Protein AF-A0A7V3RWT6-F1 (afdb_monomer_lite)

Radius of gyration: 14.68 Å; chains: 1; bounding box: 28×31×38 Å

Foldseek 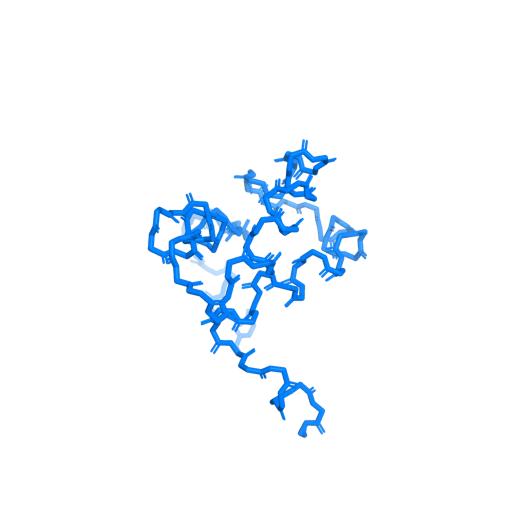3Di:
DVVVPPPPPDDDFDALQVLLCVLPDCVQCVDPVRNVLSVVLPVVCVVVVVNHDTDPDCVSCVVCVVSVVSSCCVPDPPVPPPD

Structure (mmCIF, N/CA/C/O backbone):
data_AF-A0A7V3RWT6-F1
#
_entry.id   AF-A0A7V3RWT6-F1
#
loop_
_atom_site.group_PDB
_atom_site.id
_atom_site.type_symbol
_atom_site.label_atom_id
_atom_site.label_alt_id
_atom_site.label_comp_id
_atom_site.label_asym_id
_atom_site.label_entity_id
_atom_site.label_seq_id
_atom_site.pdbx_PDB_ins_code
_atom_site.Cartn_x
_atom_site.Cartn_y
_atom_site.Cartn_z
_atom_site.occupancy
_atom_site.B_iso_or_equiv
_atom_site.auth_seq_id
_atom_site.auth_comp_id
_atom_site.auth_asym_id
_atom_site.auth_atom_id
_atom_site.pdbx_PDB_model_num
ATOM 1 N N . MET A 1 1 ? -1.207 -20.376 11.718 1.00 52.88 1 MET A N 1
ATOM 2 C CA . MET A 1 1 ? -0.876 -18.935 11.831 1.00 52.88 1 MET A CA 1
ATOM 3 C C . MET A 1 1 ? -2.051 -18.134 12.401 1.00 52.88 1 MET A C 1
ATOM 5 O O . MET A 1 1 ? -1.813 -17.067 12.945 1.00 52.88 1 MET A O 1
ATOM 9 N N . GLU A 1 2 ? -3.287 -18.652 12.350 1.00 54.84 2 GLU A N 1
ATOM 10 C CA . GLU A 1 2 ? -4.493 -17.983 12.876 1.00 54.84 2 GLU A CA 1
ATOM 11 C C . GLU A 1 2 ? -4.523 -17.755 14.399 1.00 54.84 2 GLU A C 1
ATOM 13 O O . GLU A 1 2 ? -5.154 -16.799 14.837 1.00 54.84 2 GLU A O 1
ATOM 18 N N . ASP A 1 3 ? -3.814 -18.548 15.211 1.00 57.88 3 ASP A N 1
ATOM 19 C CA . ASP A 1 3 ? -3.820 -18.372 16.677 1.00 57.88 3 ASP A CA 1
ATOM 20 C C . ASP A 1 3 ? -2.960 -17.203 17.187 1.00 57.88 3 ASP A C 1
ATOM 22 O O . ASP A 1 3 ? -3.220 -16.666 18.257 1.00 57.88 3 ASP A O 1
ATOM 26 N N . LEU A 1 4 ? -1.963 -16.744 16.423 1.00 59.06 4 LEU A N 1
ATOM 27 C CA . LEU A 1 4 ? -1.019 -15.715 16.888 1.00 59.06 4 LEU A CA 1
ATOM 28 C C . LEU A 1 4 ? -1.645 -14.321 17.021 1.00 59.06 4 LEU A C 1
ATOM 30 O O . LEU A 1 4 ? -1.184 -13.524 17.829 1.00 59.06 4 LEU A O 1
ATOM 34 N N . PHE A 1 5 ? -2.682 -14.022 16.240 1.00 60.69 5 PHE A N 1
ATOM 35 C CA . PHE A 1 5 ? -3.326 -12.705 16.237 1.00 60.69 5 PHE A CA 1
ATOM 36 C C . PHE A 1 5 ? -4.545 -12.620 17.163 1.00 60.69 5 PHE A C 1
ATOM 38 O O . PHE A 1 5 ? -5.071 -11.528 17.363 1.00 60.69 5 PHE A O 1
ATOM 45 N N . LYS A 1 6 ? -4.993 -13.745 17.738 1.00 62.38 6 LYS A N 1
ATOM 46 C CA . LYS A 1 6 ? -6.160 -13.791 18.634 1.00 62.38 6 LYS A CA 1
ATOM 47 C C . LYS A 1 6 ? -5.864 -13.249 20.035 1.00 62.38 6 LYS A C 1
ATOM 49 O O . LYS A 1 6 ? -6.744 -12.636 20.629 1.00 62.38 6 LYS A O 1
ATOM 54 N N . ASP A 1 7 ? -4.629 -13.421 20.508 1.00 71.56 7 ASP A N 1
ATOM 55 C CA . ASP A 1 7 ? -4.193 -13.054 21.866 1.00 71.56 7 ASP A CA 1
ATOM 56 C C . ASP A 1 7 ? -3.296 -11.802 21.907 1.00 71.56 7 ASP A C 1
ATOM 58 O O . ASP A 1 7 ? -2.644 -11.519 22.915 1.00 71.56 7 ASP A O 1
ATOM 62 N N . PHE A 1 8 ? -3.223 -11.033 20.815 1.00 73.56 8 PHE A N 1
ATOM 63 C CA . PHE A 1 8 ? -2.411 -9.816 20.798 1.00 73.56 8 PHE A CA 1
ATOM 64 C C . PHE A 1 8 ? -3.062 -8.725 21.669 1.00 73.56 8 PHE A C 1
ATOM 66 O O . PHE A 1 8 ? -4.231 -8.396 21.457 1.00 73.56 8 PHE A O 1
ATOM 73 N N . PRO A 1 9 ? -2.335 -8.108 22.624 1.00 85.94 9 PRO A N 1
ATOM 74 C CA . PRO A 1 9 ? -2.928 -7.179 23.591 1.00 85.94 9 PRO A CA 1
ATOM 75 C C . PRO A 1 9 ? -3.276 -5.803 22.994 1.00 85.94 9 PRO A C 1
ATOM 77 O O . PRO A 1 9 ? -3.617 -4.875 23.726 1.00 85.94 9 PRO A O 1
ATOM 80 N N . PHE A 1 10 ? -3.170 -5.644 21.675 1.00 83.25 10 PHE A N 1
ATOM 81 C CA . PHE A 1 10 ? -3.440 -4.409 20.952 1.00 83.25 10 PHE A CA 1
ATOM 82 C C . PHE A 1 10 ? -4.077 -4.688 19.589 1.00 83.25 10 PHE A C 1
ATOM 84 O O . PHE A 1 10 ? -3.822 -5.713 18.959 1.00 83.25 10 PHE A O 1
ATOM 91 N N . LYS A 1 11 ? -4.905 -3.740 19.129 1.00 81.19 11 LYS A N 1
ATOM 92 C CA . LYS A 1 11 ? -5.542 -3.776 17.806 1.00 81.19 11 LYS A CA 1
ATOM 93 C C . LYS A 1 11 ? -4.467 -3.639 16.724 1.00 81.19 11 LYS A C 1
ATOM 95 O O . LYS A 1 11 ? -3.727 -2.659 16.717 1.00 81.19 11 LYS A O 1
ATOM 100 N N . CYS A 1 12 ? -4.424 -4.588 15.796 1.00 84.50 12 CYS A N 1
ATOM 101 C CA . CYS A 1 12 ? -3.596 -4.506 14.596 1.00 84.50 12 CYS A CA 1
ATOM 102 C C . CYS A 1 12 ? -4.445 -4.011 13.420 1.00 84.50 12 CYS A C 1
ATOM 104 O O . CYS A 1 12 ? -5.526 -4.542 13.170 1.00 84.50 12 CYS A O 1
ATOM 106 N N . THR A 1 13 ? -3.948 -3.013 12.694 1.00 88.00 13 THR A N 1
ATOM 107 C CA . THR A 1 13 ? -4.556 -2.499 11.460 1.00 88.00 13 THR A CA 1
ATOM 108 C C . THR A 1 13 ? -3.558 -2.596 10.314 1.00 88.00 13 THR A C 1
ATOM 110 O O . THR A 1 13 ? -2.342 -2.571 10.520 1.00 88.00 13 THR A O 1
ATOM 113 N N . LEU A 1 14 ? -4.064 -2.734 9.090 1.00 90.12 14 LEU A N 1
ATOM 114 C CA . LEU A 1 14 ? -3.228 -2.700 7.895 1.00 90.12 14 LEU A CA 1
ATOM 115 C C . LEU A 1 14 ? -2.945 -1.240 7.526 1.00 90.12 14 LEU A C 1
ATOM 117 O O . LEU A 1 14 ? -3.845 -0.409 7.571 1.00 90.12 14 LEU A O 1
ATOM 121 N N . SER A 1 15 ? -1.718 -0.916 7.125 1.00 91.94 15 SER A N 1
ATOM 122 C CA . SER A 1 15 ? -1.386 0.419 6.623 1.00 91.94 15 SER A CA 1
ATOM 123 C C . SER A 1 15 ? -0.455 0.333 5.421 1.00 91.94 15 SER A C 1
ATOM 125 O O . SER A 1 15 ? 0.590 -0.316 5.479 1.00 91.94 15 SER A O 1
ATOM 127 N N . PHE A 1 16 ? -0.820 1.025 4.340 1.00 93.50 16 PHE A N 1
ATOM 128 C CA . PHE A 1 16 ? 0.036 1.189 3.161 1.00 93.50 16 PHE A CA 1
ATOM 129 C C . PHE A 1 16 ? 0.900 2.449 3.218 1.00 93.50 16 PHE A C 1
ATOM 131 O O . PHE A 1 16 ? 1.699 2.684 2.309 1.00 93.50 16 PHE A O 1
ATOM 138 N N . LYS A 1 17 ? 0.799 3.231 4.299 1.00 92.50 17 LYS A N 1
ATOM 139 C CA . LYS A 1 17 ? 1.538 4.479 4.475 1.00 92.50 17 LYS A CA 1
ATOM 140 C C . LYS A 1 17 ? 3.048 4.349 4.208 1.00 92.50 17 LYS A C 1
ATOM 142 O O . LYS A 1 17 ? 3.562 5.183 3.470 1.00 92.50 17 LYS A O 1
ATOM 147 N N . PRO A 1 18 ? 3.763 3.307 4.680 1.00 91.81 18 PRO A N 1
ATOM 148 C CA . PRO A 1 18 ? 5.194 3.174 4.395 1.00 91.81 18 PRO A CA 1
ATOM 149 C C . PRO A 1 18 ? 5.518 3.025 2.900 1.00 91.81 18 PRO A C 1
ATOM 151 O O . PRO A 1 18 ? 6.528 3.545 2.431 1.00 91.81 18 PRO A O 1
ATOM 154 N N . LEU A 1 19 ? 4.660 2.336 2.138 1.00 92.12 19 LEU A N 1
ATOM 155 C CA . LEU A 1 19 ? 4.827 2.187 0.688 1.00 92.12 19 LEU A CA 1
ATOM 156 C C . LEU A 1 19 ? 4.509 3.495 -0.037 1.00 92.12 19 LEU A C 1
ATOM 158 O O . LEU A 1 19 ? 5.227 3.877 -0.957 1.00 92.12 19 LEU A O 1
ATOM 162 N N . ILE A 1 20 ? 3.459 4.196 0.390 1.00 92.31 20 ILE A N 1
ATOM 163 C CA . ILE A 1 20 ? 3.099 5.513 -0.147 1.00 92.31 20 ILE A CA 1
ATOM 164 C C . ILE A 1 20 ? 4.245 6.505 0.080 1.00 92.31 20 ILE A C 1
ATOM 166 O O . ILE A 1 20 ? 4.706 7.133 -0.871 1.00 92.31 20 ILE A O 1
ATOM 170 N N . ASP A 1 21 ? 4.765 6.583 1.306 1.00 92.31 21 ASP A N 1
ATOM 171 C CA . ASP A 1 21 ? 5.874 7.470 1.659 1.00 92.31 21 ASP A CA 1
ATOM 172 C C . ASP A 1 21 ? 7.137 7.139 0.828 1.00 92.31 21 ASP A C 1
ATOM 174 O O . ASP A 1 21 ? 7.841 8.047 0.382 1.00 92.31 21 ASP A O 1
ATOM 178 N N . PHE A 1 22 ? 7.397 5.855 0.534 1.00 90.56 22 PHE A N 1
ATOM 179 C CA . PHE A 1 22 ? 8.477 5.442 -0.372 1.00 90.56 22 PHE A CA 1
ATOM 180 C C . PHE A 1 22 ? 8.284 5.982 -1.795 1.00 90.56 22 PHE A C 1
ATOM 182 O O . PHE A 1 22 ? 9.213 6.564 -2.362 1.00 90.56 22 PHE A O 1
ATOM 189 N N . TRP A 1 23 ? 7.099 5.816 -2.383 1.00 89.25 23 TRP A N 1
ATOM 190 C CA . TRP A 1 23 ? 6.826 6.248 -3.758 1.00 89.25 23 TRP A CA 1
ATOM 191 C C . TRP A 1 23 ? 6.793 7.770 -3.915 1.00 89.25 23 TRP A C 1
ATOM 193 O O . TRP A 1 23 ? 7.213 8.281 -4.951 1.00 89.25 23 TRP A O 1
ATOM 203 N N . LEU A 1 24 ? 6.359 8.492 -2.879 1.00 88.81 24 LEU A N 1
ATOM 204 C CA . LEU A 1 24 ? 6.365 9.957 -2.839 1.00 88.81 24 LEU A CA 1
A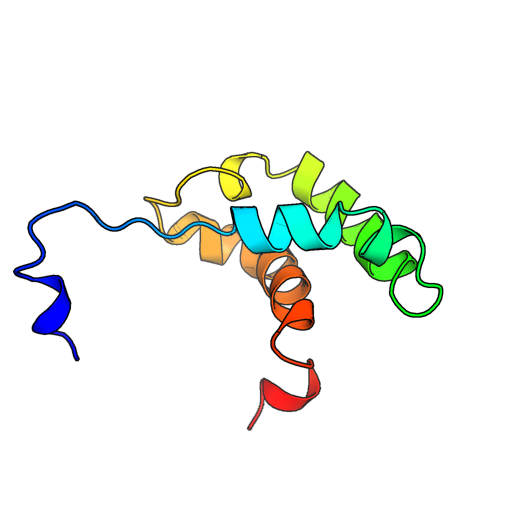TOM 205 C C . LEU A 1 24 ? 7.738 10.548 -2.492 1.00 88.81 24 LEU A C 1
ATOM 207 O O . LEU A 1 24 ? 7.929 11.763 -2.572 1.00 88.81 24 LEU A O 1
ATOM 211 N N . SER A 1 25 ? 8.706 9.716 -2.104 1.00 88.38 25 SER A N 1
ATOM 212 C CA . SER A 1 25 ? 10.043 10.195 -1.779 1.00 88.38 25 SER A CA 1
ATOM 213 C C . SER A 1 25 ? 10.782 10.721 -3.024 1.00 88.38 25 SER A C 1
ATOM 215 O O . SER A 1 25 ? 10.600 10.208 -4.136 1.00 88.38 25 SER A O 1
ATOM 217 N N . PRO A 1 26 ? 11.700 11.694 -2.859 1.00 80.50 26 PRO A N 1
ATOM 218 C CA . PRO A 1 26 ? 12.530 12.193 -3.958 1.00 80.50 26 PRO A CA 1
ATOM 219 C C . PRO A 1 26 ? 13.358 11.101 -4.646 1.00 80.50 26 PRO A C 1
ATOM 221 O O . PRO A 1 26 ? 13.701 11.235 -5.817 1.00 80.50 26 PRO A O 1
ATOM 224 N N . PHE A 1 27 ? 13.668 10.016 -3.930 1.00 78.88 27 PHE A N 1
ATOM 225 C CA . PHE A 1 27 ? 14.386 8.866 -4.472 1.00 78.88 27 PHE A CA 1
ATOM 226 C C . PHE A 1 27 ? 13.586 8.166 -5.578 1.00 78.88 27 PHE A C 1
ATOM 228 O O . PHE A 1 27 ? 14.119 7.879 -6.648 1.00 78.88 27 PHE A O 1
ATOM 235 N N . SER A 1 28 ? 12.297 7.936 -5.344 1.00 76.50 28 SER A N 1
ATOM 236 C CA . SER A 1 28 ? 11.417 7.255 -6.298 1.00 76.50 28 SER A CA 1
ATOM 237 C C . SER A 1 28 ? 11.004 8.168 -7.455 1.00 76.50 28 SER A C 1
ATOM 239 O O . SER A 1 28 ? 10.911 7.720 -8.596 1.00 76.50 28 SER A O 1
ATOM 241 N N . LEU A 1 29 ? 10.825 9.466 -7.188 1.00 69.88 29 LEU A N 1
ATOM 242 C CA . LEU A 1 29 ? 10.471 10.461 -8.208 1.00 69.88 29 LEU A CA 1
ATOM 243 C C . LEU A 1 29 ? 11.661 10.864 -9.099 1.00 69.88 29 LEU A C 1
ATOM 245 O O . LEU A 1 29 ? 11.472 11.170 -10.275 1.00 69.88 29 LEU A O 1
ATOM 249 N N . GLY A 1 30 ? 12.883 10.861 -8.556 1.00 62.97 30 GLY A N 1
ATOM 250 C CA . GLY A 1 30 ? 14.105 11.274 -9.255 1.00 62.97 30 GLY A CA 1
ATOM 251 C C . GLY A 1 30 ? 14.810 10.171 -10.054 1.00 62.97 30 GLY A C 1
ATOM 252 O O . GLY A 1 30 ? 15.643 10.481 -10.906 1.00 62.97 30 GLY A O 1
ATOM 253 N N . ASN A 1 31 ? 14.492 8.893 -9.820 1.00 63.16 31 ASN A N 1
ATOM 254 C CA . ASN A 1 31 ? 15.087 7.772 -10.553 1.00 63.16 31 ASN A CA 1
ATOM 255 C C . ASN A 1 31 ? 14.398 7.556 -11.911 1.00 63.16 31 ASN A C 1
ATOM 257 O O . ASN A 1 31 ? 13.214 7.232 -11.984 1.00 63.16 31 ASN A O 1
ATOM 261 N N . SER A 1 32 ? 15.156 7.674 -13.005 1.00 64.12 32 SER A N 1
ATOM 262 C CA . SER A 1 32 ? 14.637 7.668 -14.385 1.00 64.12 32 SER A CA 1
ATOM 263 C C . SER A 1 32 ? 13.909 6.387 -14.806 1.00 64.12 32 SER A C 1
ATOM 265 O O . SER A 1 32 ? 13.056 6.439 -15.687 1.00 64.12 32 SER A O 1
ATOM 267 N N . SER A 1 33 ? 14.215 5.243 -14.190 1.00 70.56 33 SER A N 1
ATOM 268 C CA . SER A 1 33 ? 13.595 3.955 -14.526 1.00 70.56 33 SER A CA 1
ATOM 269 C C . SER A 1 33 ? 12.213 3.752 -13.900 1.00 70.56 33 SER A C 1
ATOM 271 O O . SER A 1 33 ? 11.443 2.934 -14.394 1.00 70.56 33 SER A O 1
ATOM 273 N N . GLN A 1 34 ? 11.891 4.480 -12.827 1.00 72.88 34 GLN A N 1
ATOM 274 C CA . GLN A 1 34 ? 10.659 4.297 -12.047 1.00 72.88 34 GLN A CA 1
ATOM 275 C C . GLN A 1 34 ? 9.832 5.584 -11.926 1.00 72.88 34 GLN A C 1
ATOM 277 O O . GLN A 1 34 ? 8.681 5.522 -11.500 1.00 72.88 34 GLN A O 1
ATOM 282 N N . SER A 1 35 ? 10.365 6.731 -12.356 1.00 78.12 35 SER A N 1
ATOM 283 C CA . SER A 1 35 ? 9.742 8.051 -12.199 1.00 78.12 35 SER A CA 1
ATOM 284 C C . SER A 1 35 ? 8.347 8.159 -12.819 1.00 78.12 35 SER A C 1
ATOM 286 O O . SER A 1 35 ? 7.462 8.764 -12.223 1.00 78.12 35 SER A O 1
ATOM 288 N N . CYS A 1 36 ? 8.111 7.541 -13.982 1.00 83.75 36 CYS A N 1
ATOM 289 C CA . CYS A 1 36 ? 6.793 7.542 -14.624 1.00 83.75 36 CYS A CA 1
ATOM 290 C C . CYS A 1 36 ? 5.750 6.778 -13.791 1.00 83.75 36 CYS A C 1
ATOM 292 O O . CYS A 1 36 ? 4.627 7.250 -13.612 1.00 83.75 36 CYS A O 1
ATOM 294 N N . LEU A 1 37 ? 6.142 5.634 -13.223 1.00 85.06 37 LEU A N 1
ATOM 295 C CA . LEU A 1 37 ? 5.283 4.839 -12.350 1.00 85.06 37 LEU A CA 1
ATOM 296 C C . LEU A 1 37 ? 5.055 5.543 -11.006 1.00 85.06 37 LEU A C 1
ATOM 298 O O . LEU A 1 37 ? 3.918 5.616 -10.551 1.00 85.06 37 LEU A O 1
ATOM 302 N N . ALA A 1 38 ? 6.100 6.130 -10.418 1.00 87.38 38 ALA A N 1
ATOM 303 C CA . ALA A 1 38 ? 6.005 6.909 -9.186 1.00 87.38 38 ALA A CA 1
ATOM 304 C C . ALA A 1 38 ? 5.071 8.124 -9.342 1.00 87.38 38 ALA A C 1
ATOM 306 O O . ALA A 1 38 ? 4.211 8.351 -8.494 1.00 87.38 38 ALA A O 1
ATOM 307 N N . ALA A 1 39 ? 5.180 8.866 -10.450 1.00 87.88 39 ALA A N 1
ATOM 308 C CA . ALA A 1 39 ? 4.304 10.000 -10.745 1.00 87.88 39 ALA A CA 1
ATOM 309 C C . ALA A 1 39 ? 2.842 9.568 -10.956 1.00 87.88 39 ALA A C 1
ATOM 311 O O . ALA A 1 39 ? 1.933 10.190 -10.408 1.00 87.88 39 ALA A O 1
ATOM 312 N N . GLY A 1 40 ? 2.614 8.477 -11.698 1.00 90.56 40 GLY A N 1
ATOM 313 C CA . GLY A 1 40 ? 1.274 7.921 -11.888 1.00 90.56 40 GLY A CA 1
ATOM 314 C C . GLY A 1 40 ? 0.648 7.445 -10.575 1.00 90.56 40 GLY A C 1
ATOM 315 O O . GLY A 1 40 ? -0.518 7.727 -10.308 1.00 90.56 40 GLY A O 1
ATOM 316 N N . LEU A 1 41 ? 1.428 6.781 -9.716 1.00 90.94 41 LEU A N 1
ATOM 317 C CA . LEU A 1 41 ? 0.979 6.377 -8.384 1.00 90.94 41 LEU A CA 1
ATOM 318 C C . LEU A 1 41 ? 0.653 7.581 -7.504 1.00 90.94 41 LEU A C 1
ATOM 320 O O . LEU A 1 41 ? -0.392 7.574 -6.861 1.00 90.94 41 LEU A O 1
ATOM 324 N N . ALA A 1 42 ? 1.485 8.624 -7.507 1.00 89.94 42 ALA A N 1
ATOM 325 C CA . ALA A 1 42 ? 1.226 9.842 -6.744 1.00 89.94 42 ALA A CA 1
ATOM 326 C C . ALA A 1 42 ? -0.123 10.480 -7.122 1.00 89.94 42 ALA A C 1
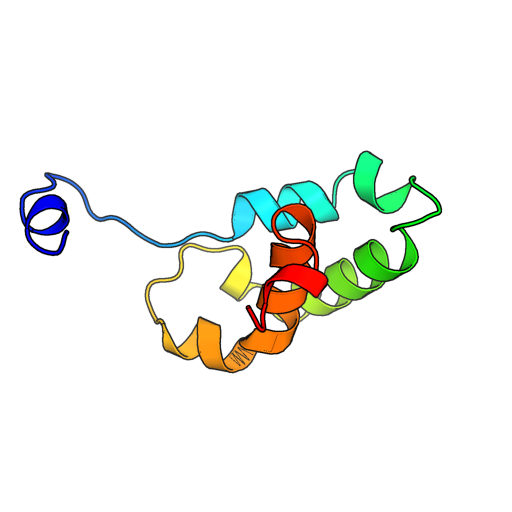ATOM 328 O O . ALA A 1 42 ? -0.891 10.870 -6.242 1.00 89.94 42 ALA A O 1
ATOM 329 N N . GLU A 1 43 ? -0.450 10.52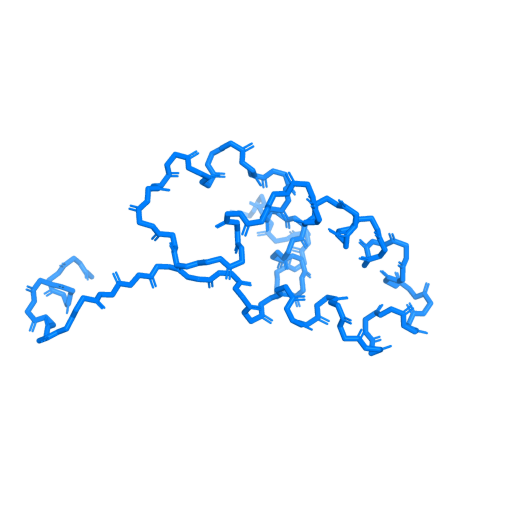3 -8.418 1.00 91.31 43 GLU A N 1
ATOM 330 C CA . GLU A 1 43 ? -1.741 11.029 -8.891 1.00 91.31 43 GLU A CA 1
ATOM 331 C C . GLU A 1 43 ? -2.915 10.155 -8.426 1.00 91.31 43 GLU A C 1
ATOM 333 O O . GLU A 1 43 ? -3.952 10.680 -8.017 1.00 91.31 43 GLU A O 1
ATOM 338 N N . GLN A 1 44 ? -2.772 8.827 -8.456 1.00 91.44 44 GLN A N 1
ATOM 339 C CA . GLN A 1 44 ? -3.841 7.931 -8.006 1.00 91.44 44 GLN A CA 1
ATOM 340 C C . GLN A 1 44 ? -4.035 7.961 -6.487 1.00 91.44 44 GLN A C 1
ATOM 342 O O . GLN A 1 44 ? -5.173 7.969 -6.026 1.00 91.44 44 GLN A O 1
ATOM 347 N N . ILE A 1 45 ? -2.950 8.046 -5.713 1.00 91.25 45 ILE A N 1
ATOM 348 C CA . ILE A 1 45 ? -2.993 8.172 -4.248 1.00 91.25 45 ILE A CA 1
ATOM 349 C C . ILE A 1 45 ? -3.698 9.470 -3.846 1.00 91.25 45 ILE A C 1
ATOM 351 O O . ILE A 1 45 ? -4.517 9.461 -2.931 1.00 91.25 45 ILE A O 1
ATOM 355 N N . ALA A 1 46 ? -3.470 10.571 -4.571 1.00 90.19 46 ALA A N 1
ATOM 356 C CA . ALA A 1 46 ? -4.169 11.833 -4.326 1.00 90.19 46 ALA A CA 1
ATOM 357 C C . ALA A 1 46 ? -5.699 11.730 -4.498 1.00 90.19 46 ALA A C 1
ATOM 359 O O . ALA A 1 46 ? -6.436 12.537 -3.934 1.00 90.19 46 ALA A O 1
ATOM 360 N N . ARG A 1 47 ? -6.185 10.742 -5.262 1.00 90.38 47 ARG A N 1
ATOM 361 C CA . ARG A 1 47 ? -7.617 10.463 -5.469 1.00 90.38 47 ARG A CA 1
ATOM 362 C C . ARG A 1 47 ? -8.180 9.409 -4.508 1.00 90.38 47 ARG A C 1
ATOM 364 O O . ARG A 1 47 ? -9.387 9.201 -4.525 1.00 90.38 47 ARG A O 1
ATOM 371 N N . ALA A 1 48 ? -7.329 8.761 -3.712 1.00 90.75 48 ALA A N 1
ATOM 372 C CA . ALA A 1 48 ? -7.692 7.714 -2.757 1.00 90.75 48 ALA A CA 1
ATOM 373 C C . ALA A 1 48 ? -7.008 7.955 -1.389 1.00 90.75 48 ALA A C 1
ATOM 375 O O . ALA A 1 48 ? -6.169 7.148 -0.964 1.00 90.75 48 ALA A O 1
ATOM 376 N N . PRO A 1 49 ? -7.300 9.083 -0.706 1.00 87.19 49 PRO A N 1
ATOM 377 C CA . PRO A 1 49 ? -6.698 9.417 0.588 1.00 87.19 49 PRO A CA 1
ATOM 378 C C . PRO A 1 49 ? -6.914 8.340 1.665 1.00 87.19 49 PRO A C 1
ATOM 380 O O . PRO A 1 49 ? -6.066 8.175 2.538 1.00 87.19 49 PRO A O 1
ATOM 383 N N . GLU A 1 50 ? -7.984 7.553 1.571 1.00 89.56 50 GLU A N 1
ATOM 384 C CA . GLU A 1 50 ? -8.305 6.418 2.441 1.00 89.56 50 GLU A CA 1
ATOM 385 C C . GLU A 1 50 ? -7.204 5.345 2.498 1.00 89.56 50 GLU A C 1
ATOM 387 O O . GLU A 1 50 ? -7.068 4.660 3.508 1.00 89.56 50 GLU A O 1
ATOM 392 N N . LEU A 1 51 ? -6.365 5.227 1.461 1.00 89.25 51 LEU A N 1
ATOM 393 C CA . LEU A 1 51 ? -5.221 4.305 1.451 1.00 89.25 51 LEU A CA 1
ATOM 394 C C . LEU A 1 51 ? -4.041 4.786 2.303 1.00 89.25 51 LEU A C 1
ATOM 396 O O . LEU A 1 51 ? -3.144 3.996 2.609 1.00 89.25 51 LEU A O 1
ATOM 400 N N . SER A 1 52 ? -4.018 6.074 2.654 1.00 87.81 52 SER A N 1
ATOM 401 C CA . SER A 1 52 ? -2.965 6.673 3.483 1.00 87.81 52 SER A CA 1
ATOM 402 C C . SER A 1 52 ? -3.228 6.501 4.980 1.00 87.81 52 SER A C 1
ATOM 404 O O . SER A 1 52 ? -2.310 6.669 5.785 1.00 87.81 52 SER A O 1
ATOM 406 N N . GLU A 1 53 ? -4.456 6.135 5.344 1.00 89.25 53 GLU A N 1
ATOM 407 C CA . GLU A 1 53 ? -4.891 5.891 6.715 1.00 89.25 53 GLU A CA 1
ATOM 408 C C . GLU A 1 53 ? -4.736 4.411 7.111 1.00 89.25 53 GLU A C 1
ATOM 410 O O . GLU A 1 53 ? -4.322 3.551 6.327 1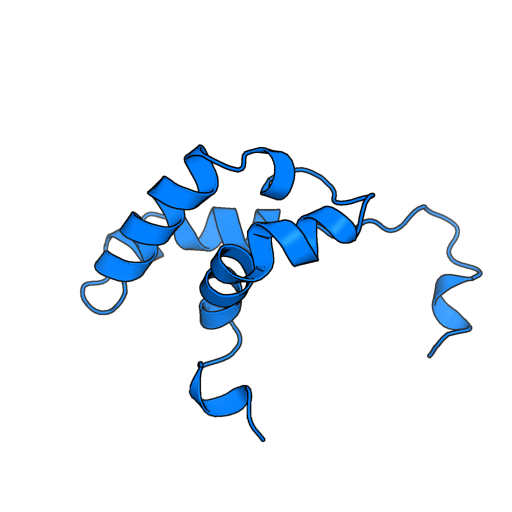.00 89.25 53 GLU A O 1
ATOM 415 N N . SER A 1 54 ? -5.046 4.100 8.371 1.00 88.38 54 SER A N 1
ATOM 416 C CA . 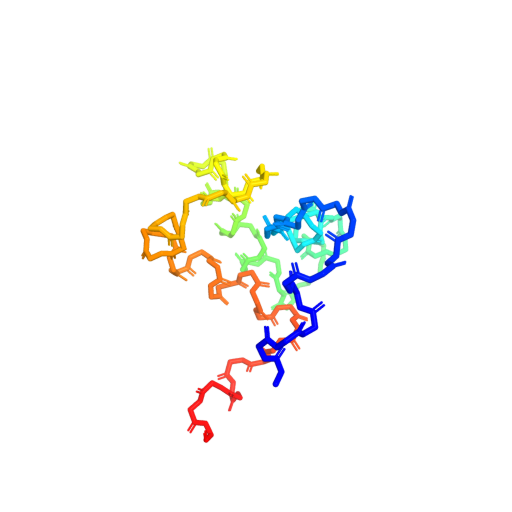SER A 1 54 ? -5.201 2.706 8.800 1.00 88.38 54 SER A CA 1
ATOM 417 C C . SER A 1 54 ? -6.436 2.084 8.148 1.00 88.38 54 SER A C 1
ATOM 419 O O . SER A 1 54 ? -7.548 2.580 8.311 1.00 88.38 54 SER A O 1
ATOM 421 N N . ILE A 1 55 ? -6.248 0.966 7.454 1.00 90.69 55 ILE A N 1
ATOM 422 C CA . ILE A 1 55 ? -7.320 0.213 6.809 1.00 90.69 55 ILE A CA 1
ATOM 423 C C . ILE A 1 55 ? -7.980 -0.694 7.841 1.00 90.69 55 ILE A C 1
ATOM 425 O O . ILE A 1 55 ? -7.380 -1.658 8.327 1.00 90.69 55 ILE A O 1
ATOM 429 N N . GLU A 1 56 ? -9.232 -0.370 8.153 1.00 87.19 56 GLU A N 1
ATOM 430 C CA . GLU A 1 56 ? -10.114 -1.203 8.974 1.00 87.19 56 GLU A CA 1
ATOM 431 C C . GLU A 1 56 ? -11.095 -2.019 8.122 1.00 87.19 56 GLU A C 1
ATOM 433 O O . GLU A 1 56 ? -11.424 -3.148 8.480 1.00 87.19 56 GLU A O 1
ATOM 438 N N . ASP A 1 57 ? -11.521 -1.468 6.980 1.00 88.06 57 ASP A N 1
ATOM 439 C CA . ASP A 1 57 ? -12.405 -2.131 6.022 1.00 88.06 57 ASP A CA 1
ATOM 440 C C . ASP A 1 57 ? -11.602 -2.709 4.849 1.00 88.06 57 ASP A C 1
ATOM 442 O O . ASP A 1 57 ? -10.994 -1.985 4.057 1.00 88.06 57 ASP A O 1
ATOM 446 N N . LEU A 1 58 ? -11.612 -4.036 4.722 1.00 86.56 58 LEU A N 1
ATOM 447 C CA . LEU A 1 58 ? -10.888 -4.744 3.667 1.00 86.56 58 LEU A CA 1
ATOM 448 C C . LEU A 1 58 ? -11.519 -4.561 2.277 1.00 86.56 58 LEU A C 1
ATOM 450 O O . LEU A 1 58 ? -10.842 -4.808 1.279 1.00 86.56 58 LEU A O 1
ATOM 454 N N . GLU A 1 59 ? -12.761 -4.081 2.163 1.00 89.38 59 GLU A N 1
ATOM 455 C CA . GLU A 1 59 ? -13.357 -3.763 0.858 1.00 89.38 59 GLU A CA 1
ATOM 456 C C . GLU A 1 59 ? -12.644 -2.579 0.172 1.00 89.38 59 GLU A C 1
ATOM 458 O O . GLU A 1 59 ? -12.602 -2.509 -1.062 1.00 89.38 59 GLU A O 1
ATOM 463 N N . ILE A 1 60 ? -11.957 -1.719 0.938 1.00 89.31 60 ILE A N 1
ATOM 464 C CA . ILE A 1 60 ? -11.054 -0.679 0.409 1.00 89.31 60 ILE A CA 1
ATOM 465 C C . ILE A 1 60 ? -9.945 -1.322 -0.434 1.00 89.31 60 ILE A C 1
ATOM 467 O O . ILE A 1 60 ? -9.616 -0.841 -1.520 1.00 89.31 60 ILE A O 1
ATOM 471 N N . ILE A 1 61 ? -9.410 -2.468 0.003 1.00 89.19 61 ILE A N 1
ATOM 472 C CA . ILE A 1 61 ? -8.362 -3.185 -0.737 1.00 89.19 61 ILE A CA 1
ATOM 473 C C . ILE A 1 61 ? -8.881 -3.619 -2.105 1.00 89.19 61 ILE A C 1
ATOM 475 O O . ILE A 1 61 ? -8.195 -3.463 -3.113 1.00 89.19 61 ILE A O 1
ATOM 479 N N . ARG A 1 62 ? -10.110 -4.140 -2.158 1.00 88.38 62 ARG A N 1
ATOM 480 C CA . ARG A 1 62 ? -10.724 -4.590 -3.413 1.00 88.38 62 ARG A CA 1
ATOM 481 C C . ARG A 1 62 ? -11.001 -3.421 -4.349 1.00 88.38 62 ARG A C 1
ATOM 483 O O . ARG A 1 62 ? -10.732 -3.527 -5.543 1.00 88.38 62 ARG A O 1
ATOM 490 N N . THR A 1 63 ? -11.482 -2.313 -3.796 1.00 92.00 63 THR A N 1
ATOM 491 C CA . THR A 1 63 ? -11.817 -1.093 -4.542 1.00 92.00 63 THR A CA 1
ATOM 492 C C . THR A 1 63 ? -10.579 -0.474 -5.189 1.00 92.00 63 THR A C 1
ATOM 494 O O . THR A 1 63 ? -10.610 -0.096 -6.360 1.00 92.00 63 THR A O 1
ATOM 497 N N . HIS A 1 64 ? -9.456 -0.453 -4.471 1.00 93.12 64 HIS A N 1
ATOM 498 C CA . HIS A 1 64 ? -8.208 0.155 -4.935 1.00 93.12 64 HIS A CA 1
ATOM 499 C C . HIS A 1 64 ? -7.124 -0.862 -5.295 1.00 93.12 64 HIS A C 1
ATOM 501 O O . HIS A 1 64 ? -5.936 -0.528 -5.316 1.00 93.12 64 HIS A O 1
ATOM 507 N N . MET A 1 65 ? -7.511 -2.097 -5.624 1.00 90.06 65 MET A N 1
ATOM 508 C CA . MET A 1 65 ? -6.559 -3.165 -5.927 1.00 90.06 65 MET A CA 1
ATOM 509 C C . MET A 1 65 ? -5.519 -2.768 -6.991 1.00 90.06 65 MET A C 1
ATOM 511 O O . MET A 1 65 ? -4.353 -3.101 -6.794 1.00 90.06 65 MET A O 1
ATOM 515 N N . PRO A 1 66 ? -5.854 -2.025 -8.071 1.00 90.25 66 PRO A N 1
ATOM 516 C CA . PRO A 1 66 ? -4.855 -1.557 -9.036 1.00 90.25 66 PRO A CA 1
ATOM 517 C C . PRO A 1 66 ? -3.773 -0.651 -8.426 1.00 90.25 66 PRO A C 1
ATOM 519 O O . PRO A 1 66 ? -2.597 -0.803 -8.753 1.00 90.25 66 PRO A O 1
ATOM 522 N N . ILE A 1 67 ? -4.150 0.248 -7.509 1.00 92.38 67 ILE A N 1
ATOM 523 C CA . ILE A 1 67 ? -3.217 1.153 -6.820 1.00 92.38 67 ILE A CA 1
ATOM 524 C C . ILE A 1 67 ? -2.316 0.342 -5.893 1.00 92.38 67 ILE A C 1
ATOM 526 O O . ILE A 1 67 ? -1.098 0.475 -5.941 1.00 92.38 67 ILE A O 1
ATOM 530 N N . ILE A 1 68 ? -2.905 -0.554 -5.098 1.00 91.75 68 ILE A N 1
ATOM 531 C CA . ILE A 1 68 ? -2.181 -1.411 -4.147 1.00 91.75 68 ILE A CA 1
ATOM 532 C C . ILE A 1 68 ? -1.188 -2.312 -4.876 1.00 91.75 68 ILE A C 1
ATOM 534 O O . ILE A 1 68 ? -0.043 -2.460 -4.459 1.00 91.75 68 ILE A O 1
ATOM 538 N N . ARG A 1 69 ? -1.606 -2.867 -6.012 1.00 90.50 69 ARG A N 1
ATOM 539 C CA . ARG A 1 69 ? -0.764 -3.631 -6.926 1.00 90.50 69 ARG A CA 1
ATOM 540 C C . ARG A 1 69 ? 0.463 -2.834 -7.362 1.00 90.50 69 ARG A C 1
ATOM 542 O O . ARG A 1 69 ? 1.572 -3.345 -7.254 1.00 90.50 69 ARG A O 1
ATOM 549 N N . GLY A 1 70 ? 0.274 -1.584 -7.778 1.00 90.38 70 GLY A N 1
ATOM 550 C CA . GLY A 1 70 ? 1.379 -0.683 -8.104 1.00 90.38 70 GLY A CA 1
ATOM 551 C C . GLY A 1 70 ? 2.250 -0.321 -6.894 1.00 90.38 70 GLY A C 1
ATOM 552 O O . GLY A 1 70 ? 3.469 -0.331 -6.999 1.00 90.38 70 GLY A O 1
ATOM 553 N N . LEU A 1 71 ? 1.665 -0.090 -5.715 1.00 91.19 71 LEU A N 1
ATOM 554 C CA . LEU A 1 71 ? 2.433 0.162 -4.489 1.00 91.19 71 LEU A CA 1
ATOM 555 C C . LEU A 1 71 ? 3.356 -1.017 -4.151 1.00 91.19 71 LEU A C 1
ATOM 557 O O . LEU A 1 71 ? 4.527 -0.819 -3.818 1.00 91.19 71 LEU A O 1
ATOM 561 N N . LEU A 1 72 ? 2.840 -2.241 -4.280 1.00 91.06 72 LEU A N 1
ATOM 562 C CA . LEU A 1 72 ? 3.561 -3.471 -3.974 1.00 91.06 72 LEU A CA 1
ATOM 563 C C . LEU A 1 72 ? 4.721 -3.748 -4.932 1.00 91.06 72 LEU A C 1
ATOM 565 O O . LEU A 1 72 ? 5.628 -4.477 -4.535 1.00 91.06 72 LEU A O 1
ATOM 569 N N . THR A 1 73 ? 4.770 -3.149 -6.130 1.00 88.81 73 THR A N 1
ATOM 570 C CA . THR A 1 73 ? 5.896 -3.370 -7.055 1.00 88.81 73 THR A CA 1
ATOM 571 C C . THR A 1 73 ? 7.229 -2.845 -6.527 1.00 88.81 73 THR A C 1
ATOM 573 O O . THR A 1 73 ? 8.274 -3.226 -7.047 1.00 88.81 73 THR A O 1
ATOM 576 N N . ALA A 1 74 ? 7.213 -2.004 -5.485 1.00 85.00 74 ALA A N 1
ATOM 577 C CA . ALA A 1 74 ? 8.418 -1.592 -4.763 1.00 85.00 74 ALA A CA 1
ATOM 578 C C . ALA A 1 74 ? 9.099 -2.762 -4.034 1.00 85.00 74 ALA A C 1
ATOM 580 O O . ALA A 1 74 ? 10.308 -2.739 -3.822 1.00 85.00 74 ALA A O 1
ATOM 581 N N . VAL A 1 75 ? 8.319 -3.771 -3.637 1.00 86.81 75 VAL A N 1
ATOM 582 C CA . VAL A 1 75 ? 8.773 -4.907 -2.822 1.00 86.81 75 VAL A CA 1
ATOM 583 C C . VAL A 1 75 ? 8.749 -6.203 -3.626 1.00 86.81 75 VAL A C 1
ATOM 585 O O . VAL A 1 75 ? 9.674 -7.007 -3.543 1.00 86.81 75 VAL A O 1
ATOM 588 N N . PHE A 1 76 ? 7.705 -6.395 -4.431 1.00 86.44 76 PHE A N 1
ATOM 589 C CA . PHE A 1 76 ? 7.475 -7.594 -5.222 1.00 86.44 76 PHE A CA 1
ATOM 590 C C . PHE A 1 76 ? 7.483 -7.235 -6.707 1.00 86.44 76 PHE A C 1
ATOM 592 O O . PHE A 1 76 ? 6.495 -6.693 -7.206 1.00 86.44 76 PHE A O 1
ATOM 599 N N . PRO A 1 77 ? 8.572 -7.531 -7.437 1.00 81.25 77 PRO A N 1
ATOM 600 C CA . PRO A 1 77 ? 8.590 -7.388 -8.883 1.00 81.25 77 PRO A CA 1
ATOM 601 C C . PRO A 1 77 ? 7.354 -8.045 -9.523 1.00 81.25 77 PRO A C 1
ATOM 603 O O . PRO A 1 77 ? 7.014 -9.165 -9.137 1.00 81.25 77 PRO A O 1
ATOM 606 N N . PRO A 1 78 ? 6.715 -7.419 -10.531 1.00 78.50 78 PRO A N 1
ATOM 607 C CA . PRO A 1 78 ? 5.512 -7.966 -11.171 1.00 78.50 78 PRO A CA 1
ATOM 608 C C . PRO A 1 78 ? 5.671 -9.399 -11.695 1.00 78.50 78 PRO A C 1
ATOM 610 O O . PRO A 1 78 ? 4.704 -10.151 -11.747 1.00 78.50 78 PRO A O 1
ATOM 613 N N . ALA A 1 79 ? 6.901 -9.795 -12.040 1.00 80.94 79 ALA A N 1
ATOM 614 C CA . ALA A 1 79 ? 7.238 -11.149 -12.470 1.00 80.94 79 ALA A CA 1
ATOM 615 C C . ALA A 1 79 ? 6.970 -12.238 -11.408 1.00 80.94 79 ALA A C 1
ATOM 617 O O . ALA A 1 79 ? 6.972 -13.414 -11.751 1.00 80.94 79 ALA A O 1
ATOM 618 N N . LEU A 1 80 ? 6.750 -11.869 -10.139 1.00 79.25 80 LEU A N 1
ATOM 619 C CA . LEU A 1 80 ? 6.519 -12.796 -9.025 1.00 79.25 80 LEU A CA 1
ATOM 620 C C . LEU A 1 80 ? 5.035 -12.998 -8.663 1.00 79.25 80 LEU A C 1
ATOM 622 O O . LEU A 1 80 ? 4.758 -13.691 -7.690 1.00 79.25 80 LEU A O 1
ATOM 626 N N . TRP A 1 81 ? 4.073 -12.397 -9.375 1.00 73.81 81 TRP A N 1
ATOM 627 C CA . TRP A 1 81 ? 2.648 -12.507 -9.002 1.00 73.81 81 TRP A CA 1
ATOM 628 C C . TRP A 1 81 ? 1.936 -13.785 -9.450 1.00 73.81 81 TRP A C 1
ATOM 630 O O . TRP A 1 81 ? 0.957 -14.159 -8.815 1.00 73.81 81 TRP A O 1
ATOM 640 N N . GLU A 1 82 ? 2.395 -14.429 -10.520 1.00 65.75 82 GLU A N 1
ATOM 641 C CA . GLU A 1 82 ? 1.726 -15.582 -11.154 1.00 65.75 82 GLU A CA 1
ATOM 642 C C . GLU A 1 82 ? 2.553 -16.876 -10.997 1.00 65.75 82 GLU A C 1
ATOM 644 O O . GLU A 1 82 ? 2.557 -17.726 -11.888 1.00 65.75 82 GLU A O 1
ATOM 649 N N . ALA A 1 83 ? 3.323 -16.989 -9.908 1.00 51.81 83 ALA A N 1
ATOM 650 C CA . ALA A 1 83 ? 4.123 -18.178 -9.598 1.00 51.81 83 ALA A CA 1
ATOM 651 C C . ALA A 1 83 ? 3.297 -19.273 -8.907 1.00 51.81 83 ALA A C 1
ATOM 653 O O . ALA A 1 83 ? 2.491 -18.928 -8.012 1.00 51.81 83 ALA A O 1
#

Sequence (83 aa):
MEDLFKDFPFKCTLSFKPLIDFWLSPFSLGNSSQSCLAAGLAEQIARAPELSESIEDLEIIRTHMPIIRGLLTAVFPPALWEA

Secondary structure (DSSP, 8-state):
-TTTTTS-SS---EE-HHHHHHHHSHHHHH-TTTHHHHHHHHHHHHT-GGGGSEE--THHHHHTHHHHHHHHTTTS-GGGTT-

pLDDT: mean 83.12, std 10.85, range [51.81, 93.5]